Protein AF-A0A4Y8CGV7-F1 (afdb_monomer_lite)

Structure (mmCIF, N/CA/C/O backbone):
data_AF-A0A4Y8CGV7-F1
#
_entry.id   AF-A0A4Y8CGV7-F1
#
loop_
_atom_site.group_PDB
_atom_site.id
_atom_site.type_symbol
_atom_site.label_atom_id
_atom_site.label_alt_id
_atom_site.label_comp_id
_atom_site.label_asym_id
_atom_site.label_entity_id
_atom_site.label_seq_id
_atom_site.pdbx_PDB_ins_code
_atom_site.Cartn_x
_atom_site.Cartn_y
_atom_site.Cartn_z
_atom_site.occupancy
_atom_site.B_iso_or_equiv
_atom_site.auth_seq_id
_atom_site.auth_comp_id
_atom_site.auth_asym_id
_atom_site.auth_atom_id
_atom_site.pdbx_PDB_model_num
ATOM 1 N N . PRO A 1 1 ? 18.815 2.585 4.512 1.00 59.66 1 PRO A N 1
ATOM 2 C CA . PRO A 1 1 ? 17.492 2.125 4.023 1.00 59.66 1 PRO A CA 1
ATOM 3 C C . PRO A 1 1 ? 16.690 3.279 3.399 1.00 59.66 1 PRO A C 1
ATOM 5 O O . PRO A 1 1 ? 16.679 4.375 3.946 1.00 59.66 1 PRO A O 1
ATOM 8 N N . GLN A 1 2 ? 16.086 3.059 2.230 1.00 67.62 2 GLN A N 1
ATOM 9 C CA . GLN A 1 2 ? 15.324 4.090 1.516 1.00 67.62 2 GLN A CA 1
ATOM 10 C C . GLN A 1 2 ? 13.967 4.345 2.190 1.00 67.62 2 GLN A C 1
ATOM 12 O O . GLN A 1 2 ? 13.309 3.399 2.623 1.00 67.62 2 GLN A O 1
ATOM 17 N N . SER A 1 3 ? 13.532 5.608 2.230 1.00 77.25 3 SER A N 1
ATOM 18 C CA . SER A 1 3 ? 12.296 6.044 2.901 1.00 77.25 3 SER A CA 1
ATOM 19 C C . SER A 1 3 ? 11.025 5.380 2.366 1.00 77.25 3 SER A C 1
ATOM 21 O O . SER A 1 3 ? 10.037 5.278 3.078 1.00 77.25 3 SER A O 1
ATOM 23 N N . ILE A 1 4 ? 11.037 4.869 1.132 1.00 79.25 4 ILE A N 1
ATOM 24 C CA . ILE A 1 4 ? 9.870 4.197 0.546 1.00 79.25 4 ILE A CA 1
ATOM 25 C C . ILE A 1 4 ? 9.473 2.924 1.318 1.00 79.25 4 ILE A C 1
ATOM 27 O O . ILE A 1 4 ? 8.299 2.571 1.374 1.00 79.25 4 ILE A O 1
ATOM 31 N N . ASN A 1 5 ? 10.433 2.280 1.990 1.00 83.69 5 ASN A N 1
ATOM 32 C CA . ASN A 1 5 ? 10.196 1.061 2.762 1.00 83.69 5 ASN A CA 1
ATOM 33 C C . ASN A 1 5 ? 9.543 1.328 4.128 1.00 83.69 5 ASN A C 1
ATOM 35 O O . ASN A 1 5 ? 9.063 0.384 4.752 1.00 83.69 5 ASN A O 1
ATOM 39 N N . SER A 1 6 ? 9.506 2.581 4.608 1.00 89.69 6 SER A N 1
ATOM 40 C CA . SER A 1 6 ? 8.835 2.921 5.873 1.00 89.69 6 SER A CA 1
ATOM 41 C C . SER A 1 6 ? 7.333 3.149 5.711 1.00 89.69 6 SER A C 1
ATOM 43 O O . SER A 1 6 ? 6.603 3.056 6.695 1.00 89.69 6 SER A O 1
ATOM 45 N N . ILE A 1 7 ? 6.846 3.369 4.483 1.00 89.94 7 ILE A N 1
ATOM 46 C CA . ILE A 1 7 ? 5.439 3.690 4.188 1.00 89.94 7 ILE A CA 1
ATOM 47 C C . ILE A 1 7 ? 4.453 2.695 4.831 1.00 89.94 7 ILE A C 1
ATOM 49 O O . ILE A 1 7 ? 3.498 3.151 5.463 1.00 89.94 7 ILE A O 1
ATOM 53 N N . PRO A 1 8 ? 4.653 1.359 4.764 1.00 91.06 8 PRO A N 1
ATOM 54 C CA . PRO A 1 8 ? 3.736 0.418 5.408 1.00 91.06 8 PRO A CA 1
ATOM 55 C C . PRO A 1 8 ? 3.697 0.554 6.930 1.00 91.06 8 PRO A C 1
ATOM 57 O O . PRO A 1 8 ? 2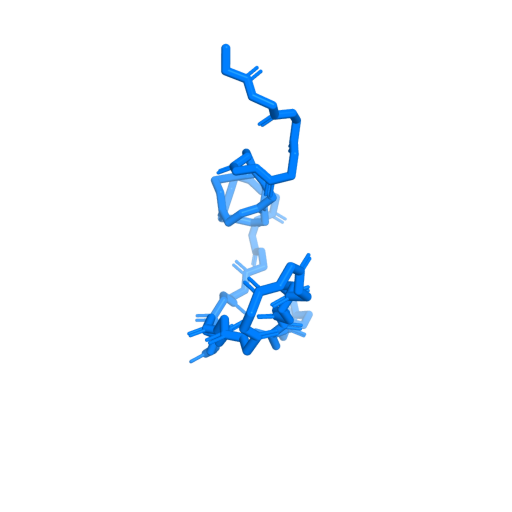.640 0.393 7.541 1.00 91.06 8 PRO A O 1
ATOM 60 N N . GLN A 1 9 ? 4.846 0.838 7.546 1.00 93.06 9 GLN A N 1
ATOM 61 C CA . GLN A 1 9 ? 4.945 1.018 8.989 1.00 93.06 9 GLN A CA 1
ATOM 62 C C . GLN A 1 9 ? 4.280 2.330 9.415 1.00 93.06 9 GLN A C 1
ATOM 64 O O . GLN A 1 9 ? 3.494 2.342 10.360 1.00 93.06 9 GLN A O 1
ATOM 69 N N . ASP A 1 10 ? 4.529 3.412 8.680 1.00 93.69 10 ASP A N 1
ATOM 70 C CA . ASP A 1 10 ? 3.942 4.725 8.945 1.00 93.69 10 ASP A CA 1
ATOM 71 C C . ASP A 1 10 ? 2.418 4.708 8.773 1.00 93.69 10 ASP A C 1
ATOM 73 O O . ASP A 1 10 ? 1.694 5.304 9.573 1.00 93.69 10 ASP A O 1
ATOM 77 N N . ALA A 1 11 ? 1.916 3.978 7.771 1.00 93.19 11 ALA A N 1
ATOM 78 C CA . ALA A 1 11 ? 0.490 3.767 7.557 1.00 93.19 11 ALA A CA 1
ATOM 79 C C . ALA A 1 11 ? -0.157 3.073 8.767 1.00 93.19 11 ALA A C 1
ATOM 81 O O . ALA A 1 11 ? -1.125 3.595 9.323 1.00 93.19 11 ALA A O 1
ATOM 82 N N . LYS A 1 12 ? 0.424 1.960 9.238 1.00 92.81 12 LYS A N 1
ATOM 83 C CA . LYS A 1 12 ? -0.060 1.239 10.429 1.00 92.81 12 LYS A CA 1
ATOM 84 C C . LYS A 1 12 ? -0.040 2.115 11.681 1.00 92.81 12 LYS A C 1
ATOM 86 O O . LYS A 1 12 ? -1.030 2.160 12.405 1.00 92.81 12 LYS A O 1
ATOM 91 N N . ASN A 1 13 ? 1.050 2.849 11.909 1.00 95.44 13 ASN A N 1
ATOM 92 C CA . ASN A 1 13 ? 1.203 3.730 13.072 1.00 95.44 13 ASN A CA 1
ATOM 93 C C . ASN A 1 13 ? 0.147 4.848 13.113 1.00 95.44 13 ASN A C 1
ATOM 95 O O . ASN A 1 13 ? -0.207 5.325 14.187 1.00 95.44 13 ASN A O 1
ATOM 99 N N . ARG A 1 14 ? -0.358 5.272 11.951 1.00 94.31 14 ARG A N 1
ATOM 100 C CA . ARG A 1 14 ? -1.399 6.303 11.821 1.00 94.31 14 ARG A CA 1
ATOM 101 C C . ARG A 1 14 ? -2.823 5.732 11.765 1.00 94.31 14 ARG A C 1
ATOM 103 O O . ARG A 1 14 ? -3.760 6.491 11.541 1.00 94.31 14 ARG A O 1
ATOM 110 N N . GLY A 1 15 ? -2.993 4.421 11.951 1.00 95.00 15 GLY A N 1
ATOM 111 C CA . GLY A 1 15 ? -4.298 3.753 11.937 1.00 95.00 15 GLY A CA 1
ATOM 112 C C . GLY A 1 15 ? -4.824 3.399 10.544 1.00 95.00 15 GLY A C 1
ATOM 113 O O . GLY A 1 15 ? -5.955 2.943 10.421 1.00 95.00 15 GLY A O 1
ATOM 114 N N . PHE A 1 16 ? -4.024 3.570 9.489 1.00 96.25 16 PHE A N 1
ATOM 115 C CA . PHE A 1 16 ? -4.393 3.109 8.154 1.00 96.25 16 PHE A CA 1
ATOM 116 C C . PHE A 1 16 ? -4.193 1.601 8.019 1.00 96.25 16 PHE A C 1
ATOM 118 O O . PHE A 1 16 ? -3.253 1.018 8.571 1.00 96.25 16 PHE A O 1
ATOM 125 N N . LYS A 1 17 ? -5.028 0.970 7.192 1.00 95.88 17 LYS A N 1
ATOM 126 C CA . LYS A 1 17 ? -4.874 -0.441 6.834 1.00 95.88 17 LYS A CA 1
ATOM 127 C C . LYS A 1 17 ? -4.156 -0.558 5.494 1.00 95.88 17 LYS A C 1
ATOM 129 O O . LYS A 1 17 ? -4.651 -0.093 4.471 1.00 95.88 17 LYS A O 1
ATOM 134 N N . VAL A 1 18 ? -2.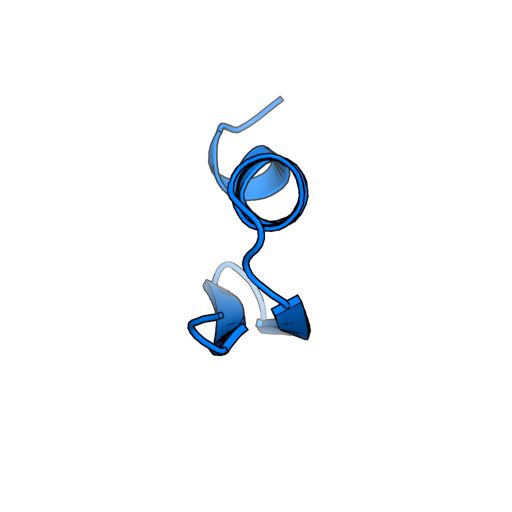992 -1.202 5.493 1.00 94.69 18 VAL A N 1
ATOM 135 C CA . VAL A 1 18 ? -2.287 -1.570 4.257 1.00 94.69 18 V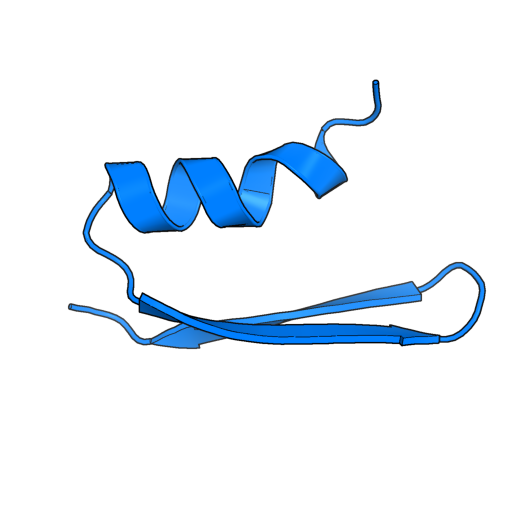AL A CA 1
ATOM 136 C C . VAL A 1 18 ? -2.958 -2.815 3.686 1.00 94.69 18 VAL A C 1
ATOM 138 O O . VAL A 1 18 ? -3.019 -3.842 4.360 1.00 94.69 18 VAL A O 1
ATOM 141 N N . LEU A 1 19 ? -3.500 -2.703 2.476 1.00 96.25 19 LEU A N 1
ATOM 142 C CA . LEU A 1 19 ? -4.219 -3.775 1.788 1.00 96.25 19 LEU A CA 1
ATOM 143 C C . LEU A 1 19 ? -3.300 -4.585 0.876 1.00 96.25 19 LEU A C 1
ATOM 145 O O . LEU A 1 19 ? -3.415 -5.803 0.822 1.00 96.25 19 LEU A O 1
ATOM 149 N N . GLU A 1 20 ? -2.389 -3.913 0.177 1.00 95.94 20 GLU A N 1
ATOM 150 C CA . GLU A 1 20 ? -1.523 -4.544 -0.817 1.00 95.94 20 GLU A CA 1
ATOM 151 C C . GLU A 1 20 ? -0.191 -3.798 -0.908 1.00 95.94 20 GLU A C 1
ATOM 153 O O . GLU A 1 20 ? -0.140 -2.569 -0.779 1.00 95.94 20 GLU A O 1
ATOM 158 N N . ILE A 1 21 ? 0.878 -4.554 -1.141 1.00 93.44 21 ILE A N 1
ATOM 159 C CA . ILE A 1 21 ? 2.211 -4.050 -1.458 1.00 93.44 21 ILE A CA 1
ATOM 160 C C . ILE A 1 21 ? 2.667 -4.828 -2.684 1.00 93.44 21 ILE A C 1
ATOM 162 O O . ILE A 1 21 ? 2.709 -6.055 -2.646 1.00 93.44 21 ILE A O 1
ATOM 166 N N . ASP A 1 22 ? 2.988 -4.113 -3.751 1.00 94.81 22 ASP A N 1
ATOM 167 C CA . ASP A 1 22 ? 3.336 -4.697 -5.040 1.00 94.81 22 ASP A CA 1
ATOM 168 C C . ASP A 1 22 ? 4.596 -4.026 -5.585 1.00 94.81 22 ASP A C 1
ATOM 170 O O . ASP A 1 22 ? 4.734 -2.800 -5.529 1.00 94.81 22 ASP A O 1
ATOM 174 N N . GLN A 1 23 ? 5.528 -4.829 -6.089 1.00 92.25 23 GLN A N 1
ATOM 175 C CA . GLN A 1 23 ? 6.783 -4.354 -6.649 1.00 92.25 23 GLN A CA 1
ATOM 176 C C . GLN A 1 23 ? 6.951 -4.891 -8.066 1.00 92.25 23 GLN A C 1
ATOM 178 O O . GLN A 1 23 ? 7.149 -6.084 -8.281 1.00 92.25 23 GLN A O 1
ATOM 183 N N . SER A 1 24 ? 6.966 -3.970 -9.025 1.00 93.56 24 SER A N 1
ATOM 184 C CA . SER A 1 24 ? 7.231 -4.259 -10.429 1.00 93.56 24 SER A CA 1
ATOM 185 C C . SER A 1 24 ? 8.501 -3.530 -10.855 1.00 93.56 24 SER A C 1
ATOM 187 O O . SER A 1 24 ? 8.490 -2.333 -11.150 1.00 93.56 24 SER A O 1
ATOM 189 N N . GLY A 1 25 ? 9.623 -4.253 -10.859 1.00 90.56 25 GLY A N 1
ATOM 190 C CA . GLY A 1 25 ? 10.940 -3.696 -11.168 1.00 90.56 25 GLY A CA 1
ATOM 191 C C . GLY A 1 25 ? 11.369 -2.630 -10.154 1.00 90.56 25 GLY A C 1
ATOM 192 O O . GLY A 1 25 ? 11.475 -2.903 -8.957 1.00 90.56 25 GLY A O 1
ATOM 193 N N . SER A 1 26 ? 11.619 -1.411 -10.640 1.00 90.31 26 SER A N 1
ATOM 194 C CA . SER A 1 26 ? 11.961 -0.239 -9.819 1.00 90.31 26 SER A CA 1
ATOM 195 C C . SER A 1 26 ? 10.742 0.486 -9.239 1.00 90.31 26 SER A C 1
ATOM 197 O O . SER A 1 26 ? 10.904 1.471 -8.519 1.00 90.31 26 SER A O 1
ATOM 199 N N . THR A 1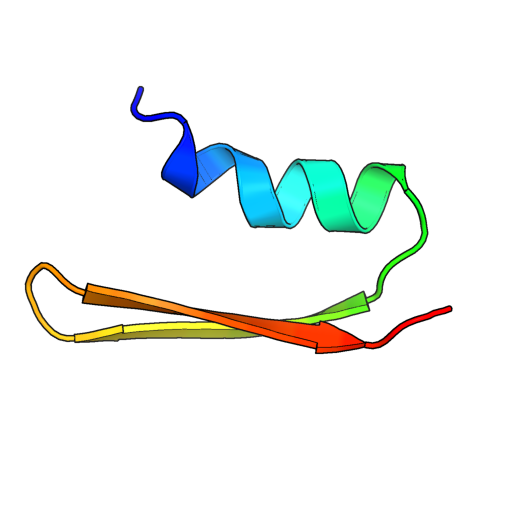 27 ? 9.528 0.045 -9.573 1.00 91.56 27 THR A N 1
ATOM 200 C CA . THR A 1 27 ? 8.282 0.663 -9.118 1.00 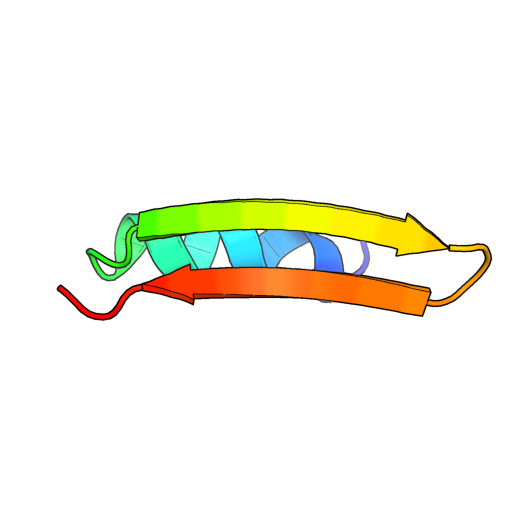91.56 27 THR A CA 1
ATOM 201 C C . THR A 1 27 ? 7.722 -0.100 -7.926 1.00 91.56 27 THR A C 1
ATOM 203 O O . THR A 1 27 ? 7.580 -1.320 -7.975 1.00 91.56 27 THR A O 1
ATOM 206 N N . LEU A 1 28 ? 7.361 0.636 -6.875 1.00 93.06 28 LEU A N 1
ATOM 207 C CA . LEU A 1 28 ? 6.723 0.111 -5.673 1.00 93.06 28 LEU A CA 1
ATOM 208 C C . LEU A 1 28 ? 5.347 0.767 -5.507 1.00 93.06 28 LEU A C 1
ATOM 210 O O . LEU A 1 28 ? 5.239 1.996 -5.497 1.00 93.06 28 LEU A O 1
ATOM 214 N N . ARG A 1 29 ? 4.297 -0.047 -5.403 1.00 93.44 29 ARG A N 1
ATOM 215 C CA . ARG A 1 29 ? 2.900 0.370 -5.256 1.00 93.44 29 ARG A CA 1
ATOM 216 C C . ARG A 1 29 ? 2.364 -0.085 -3.903 1.00 93.44 29 ARG A C 1
ATOM 218 O O . ARG A 1 29 ? 2.563 -1.224 -3.493 1.00 93.44 29 ARG A O 1
ATOM 225 N N . PHE A 1 30 ? 1.622 0.803 -3.247 1.00 94.25 30 PHE A N 1
ATOM 226 C CA . PHE A 1 30 ? 0.922 0.520 -1.997 1.00 94.25 30 PHE A CA 1
ATOM 227 C C . PHE A 1 30 ? -0.568 0.796 -2.171 1.00 94.25 30 PHE A C 1
ATOM 229 O O . PHE A 1 30 ? -0.945 1.871 -2.639 1.00 94.25 30 PHE A O 1
ATOM 236 N N . LEU A 1 31 ? -1.415 -0.143 -1.756 1.00 95.44 31 LEU A N 1
ATOM 237 C CA . LEU A 1 31 ? -2.850 0.078 -1.610 1.00 95.44 31 LEU A CA 1
ATOM 238 C C . LEU A 1 31 ? -3.160 0.272 -0.124 1.00 95.44 31 LEU A C 1
ATOM 240 O O . LEU A 1 31 ? -2.935 -0.632 0.681 1.00 95.44 31 LEU A O 1
ATOM 244 N N . ILE A 1 32 ? -3.649 1.455 0.250 1.00 95.69 32 ILE A N 1
ATOM 245 C CA . ILE A 1 32 ? -3.887 1.837 1.649 1.00 95.69 32 ILE A CA 1
ATOM 246 C C . ILE A 1 32 ? -5.337 2.298 1.811 1.00 95.69 32 ILE A C 1
ATOM 248 O O . ILE A 1 32 ? -5.815 3.152 1.065 1.00 95.69 32 ILE A O 1
ATOM 252 N N . GLN A 1 33 ? -6.024 1.750 2.810 1.00 94.31 33 GLN A N 1
ATOM 253 C CA . GLN A 1 33 ? -7.381 2.117 3.197 1.00 94.31 33 GLN A CA 1
ATOM 254 C C . GLN A 1 33 ? -7.348 3.123 4.356 1.00 94.31 33 GLN A C 1
ATOM 256 O O . GLN A 1 33 ? -6.635 2.918 5.345 1.00 94.31 33 GLN A O 1
ATOM 261 N N . LYS A 1 34 ? -8.127 4.206 4.222 1.00 91.19 34 LYS A N 1
ATOM 262 C CA . LYS A 1 34 ? -8.388 5.164 5.309 1.00 91.19 34 LYS A CA 1
ATOM 263 C C . LYS A 1 34 ? -9.110 4.469 6.473 1.00 91.19 34 LYS A C 1
ATOM 265 O O . LYS A 1 34 ? -9.916 3.586 6.182 1.00 91.19 34 LYS A O 1
ATOM 270 N N . PRO A 1 35 ? -8.796 4.819 7.734 1.00 80.38 35 PRO A N 1
ATOM 271 C CA . PRO A 1 35 ? -9.538 4.311 8.885 1.00 80.38 35 PRO A CA 1
ATOM 272 C C . PRO A 1 35 ? -11.038 4.596 8.763 1.00 80.38 35 PRO A C 1
ATOM 274 O O . PRO A 1 35 ? -11.396 5.614 8.121 1.00 80.38 35 PRO A O 1
#

pLDDT: mean 90.25, std 8.09, range [59.66, 96.25]

Secondary structure (DSSP, 8-state):
--GGGGHHHHHHHTTPEEEEEEEETTEEEEEEE--

Sequence (35 aa):
PQSINSIPQDAKNRGFKVLEIDQSGSTLRFLIQKP

Radius of gyration: 10.02 Å; chains: 1; bounding box: 27×11×24 Å

Foldseek 3Di:
DDPVVCVCVVCVVVVKDWDDWDDDPPDIDTDIHDD

=== Feature glossary ===
Feature key, reading from the visual/contextual features back to the raw sequence:

Rendered structure images. Structure images are PyMOL renders from six orthogonal camera directions. Cartoon representation draws helices as coils and strands as arrows; sticks shows the backbone as bonds; surface shows the solvent-excluded envelope. Rainbow coloring maps sequence position to hue (blue→red, N→C); chain coloring assigns a distinct color per polypeptide.

Contact-map, Ramachandran, and PAE plots. Three diagnostic plots accompany the record. The Cα contact map visualizes the tertiary structure as a 2D adjacency matrix (8 Å cutoff, sequence-local contacts suppressed). The Ramachandran plot shows the distribution of backbone (φ, ψ) torsions, with points in the α and β basins reflecting secondary structure content. The PAE plot shows AlphaFold's inter-residue confidence as a color matrix.

InterPro / GO / CATH / organism. The annotation block draws on four external resources. InterPro: which protein families and domains the sequence belongs to. GO: standardized terms for what the protein does, what process it participates in, and where in the cell it acts. CATH: which structural fold it has in the CATH hierarchy. Organism: the species of origin.

Nearest PDB structures. Structural nearest neighbors (via Foldseek easy-search vs the PDB). Reported per hit: target PDB id, E-value, and alignment TM-score. A TM-score above ~0.5 is the conventional threshold for 'same fold'.

Predicted aligned error. Predicted aligned error is AlphaFold's pairwise confidence. Unlike pLDDT (per-residue), PAE is per-residue-pair and captures whether two parts of the structure are correctly placed relative to each other. Units are ångströms of expected positional error.

Solvent-accessible surface area. SASA measures how much of the protein is reachable by solvent. It is computed by rolling a water-sized probe over the atomic surface and summing the exposed area (Å²). Per-residue SASA distinguishes core (buried, low SASA) from surface (exposed, high SASA) residues; to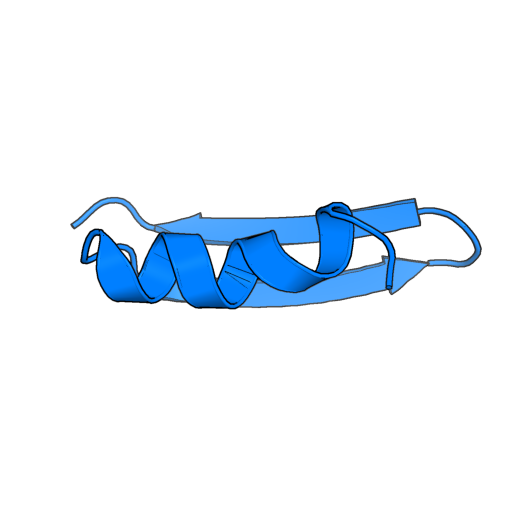tal SASA is a whole-molecule size measure.

B-factor. Crystallographic B-factors measure how much each atom's electron density is smeared out, in Å². They rise in mobile loops and surface residues and fall in the buried interior. In AlphaFold models this column is repurposed to hold pLDDT instead.

pLDDT. For AlphaFold models, the B-factor field carries pLDDT — the model's own estimate of local accuracy on a 0–100 scale. Regions with pLDDT<50 should be treated as essentially unmodeled; they often correspond to intrinsically disordered segments.

Backbone torsions (φ/ψ). φ (phi) and ψ (psi) are the two rotatable backbone dihedrals per residue: φ is the C(i-1)–N–Cα–C torsion, ψ is the N–Cα–C–N(i+1) torsion, both in degrees on (−180°, 180°]. α-helical residues cluster near (−60°, −45°); β-strand residues near (−120°, +130°). A Ramachandran plot is simply a scatter of (φ, ψ) for every residue.

Radius of gyration, Cα contacts, bounding box. Radius of gyration (Rg) is the root-mean-square distance of Cα atoms from their centroid — a single number for overall size and compactness. A globular domain of N residues has Rg ≈ 2.2·N^0.38 Å; an extended or disordered chain has a much larger Rg. The Cα contact count is the number of residue pairs whose Cα atoms are within 8 Å and are more than four positions apart in sequence — a standard proxy for tertiary packing density. The bounding box is the smallest axis-aligned box enclosing all Cα atoms.

Secondary structure (3-state, P-SEA). Three-state secondary structure (P-SEA) collapses the eight DSSP classes into helix (a), strand (b), and coil (c). P-SEA assigns these from Cα geometry alone — distances and angles — without requiring backbone oxygens, so it works on any Cα trace.

Secondary structure (8-state, DSSP). Secondary structure is the local, repeating backbone conformation. DSSP classifies it into eight states by reading the hydrogen-bond network: three helix types (H, G, I), two β types (E, B), two non-regular types (T, S), and unstructured coil (-).

Foldseek 3Di. The Foldseek 3Di string encodes local tertiary geometry as a 20-letter alphabet — one character per residue — derived from the relative positions of nearby Cα atoms. Unlike the amino-acid sequence, 3Di is a direct function of the 3D structure, so two proteins with the same fold have similar 3Di strings even at low sequence identity.

mmCIF coordinates. Structure coordinates are given as an mmCIF _atom_site loop: one row per atom with element, residue name, chain id, sequence number, and x/y/z position in Å. Only the four main-chain atoms per residue are included here; side chains are omitted to keep the record compact.

Sequence. This is the polypeptide sequence — one letter per residue, N-terminus first. Length ranges from a few dozen residues for small domains to over a thousand for large multi-domain proteins.